Protein AF-A0A7S0BI08-F1 (afdb_monomer)

Radius of gyration: 16.51 Å; Cα contacts (8 Å, |Δi|>4): 238; chains: 1; bounding box: 35×30×55 Å

Secondary structure (DSSP, 8-state):
----------S---GGGSEE---TTBSSEEEESSTT--EEEEEEEETTEEEEEE-BTT-SSS-EEEEEE-SSSEEEEEEEETTTTEEEEEEEEEEETTEEEEEEEEEESSS----EEEEEE-

Structure (mmCIF, N/CA/C/O backbone):
data_AF-A0A7S0BI08-F1
#
_entry.id   AF-A0A7S0BI08-F1
#
loop_
_atom_site.group_PDB
_atom_site.id
_atom_site.type_symbol
_atom_site.label_atom_id
_atom_site.label_alt_id
_atom_site.label_comp_id
_atom_site.label_asym_id
_atom_site.label_entity_id
_atom_site.label_seq_id
_atom_site.pdbx_PDB_ins_code
_atom_site.Cartn_x
_atom_site.Cartn_y
_atom_site.Cartn_z
_atom_site.occupancy
_atom_site.B_iso_or_equiv
_atom_site.auth_seq_id
_atom_site.auth_comp_id
_atom_site.auth_asym_id
_atom_site.auth_atom_id
_atom_site.pdbx_PDB_model_num
ATOM 1 N N . LEU A 1 1 ? -15.518 20.068 -30.866 1.00 32.41 1 LEU A N 1
ATOM 2 C CA . LEU A 1 1 ? -14.455 19.204 -31.421 1.00 32.41 1 LEU A CA 1
ATOM 3 C C . LEU A 1 1 ? -13.519 18.859 -30.263 1.00 32.41 1 LEU A C 1
ATOM 5 O O . LEU A 1 1 ? -12.751 19.718 -29.859 1.00 32.41 1 LEU A O 1
ATOM 9 N N . ALA A 1 2 ? -13.682 17.699 -29.624 1.00 25.69 2 ALA A N 1
ATOM 10 C CA . ALA A 1 2 ? -12.842 17.286 -28.497 1.00 25.69 2 ALA A CA 1
ATOM 11 C C . ALA A 1 2 ? -11.801 16.289 -29.017 1.00 25.69 2 ALA A C 1
ATOM 13 O O . ALA A 1 2 ? -12.171 15.235 -29.530 1.00 25.69 2 ALA A O 1
ATOM 14 N N . LEU A 1 3 ? -10.517 16.649 -28.945 1.00 26.83 3 LEU A N 1
ATOM 15 C CA . LEU A 1 3 ? -9.428 15.718 -29.230 1.00 26.83 3 LEU A CA 1
ATOM 16 C C . LEU A 1 3 ? -9.298 14.745 -28.052 1.00 26.83 3 LEU A C 1
ATOM 18 O O . LEU A 1 3 ? -8.853 15.131 -26.974 1.00 26.83 3 LEU A O 1
ATOM 22 N N . LEU A 1 4 ? -9.673 13.484 -28.271 1.00 26.56 4 LEU A N 1
ATOM 23 C CA . LEU A 1 4 ? -9.199 12.371 -27.454 1.00 26.56 4 LEU A CA 1
ATOM 24 C C . LEU A 1 4 ? -7.770 12.040 -27.897 1.00 26.56 4 LEU A C 1
ATOM 26 O O . LEU A 1 4 ? -7.557 11.576 -29.017 1.00 26.56 4 LEU A O 1
ATOM 30 N N . PHE A 1 5 ? -6.796 12.249 -27.016 1.00 31.52 5 PHE A N 1
ATOM 31 C CA . PHE A 1 5 ? -5.469 11.667 -27.181 1.00 31.52 5 PHE A CA 1
ATOM 32 C C . PHE A 1 5 ? -5.499 10.234 -26.646 1.00 31.52 5 PHE A C 1
ATOM 34 O O . PHE A 1 5 ? -5.419 10.011 -25.441 1.00 31.52 5 PHE A O 1
ATOM 41 N N . PHE A 1 6 ? -5.603 9.252 -27.541 1.00 32.25 6 PHE A N 1
ATOM 42 C CA . PHE A 1 6 ? -5.176 7.893 -27.227 1.00 32.25 6 PHE A CA 1
ATOM 43 C C . PHE A 1 6 ? -3.653 7.848 -27.349 1.00 32.25 6 PHE A C 1
ATOM 45 O O . PHE A 1 6 ? -3.113 7.748 -28.449 1.00 32.25 6 PHE A O 1
ATOM 52 N N . VAL A 1 7 ? -2.948 7.940 -26.222 1.00 36.12 7 VAL A N 1
ATOM 53 C CA . VAL A 1 7 ? -1.538 7.547 -26.179 1.00 36.12 7 VAL A CA 1
ATOM 54 C C . VAL A 1 7 ? -1.515 6.023 -26.116 1.00 36.12 7 VAL A C 1
ATOM 56 O O . VAL A 1 7 ? -1.646 5.426 -25.051 1.00 36.12 7 VAL A O 1
ATOM 59 N N . LEU A 1 8 ? -1.378 5.386 -27.278 1.00 41.31 8 LEU A N 1
ATOM 60 C CA . LEU A 1 8 ? -0.890 4.014 -27.358 1.00 41.31 8 LEU A CA 1
ATOM 61 C C . LEU A 1 8 ? 0.594 4.061 -26.979 1.00 41.31 8 LEU A C 1
ATOM 63 O O . LEU A 1 8 ? 1.445 4.251 -27.844 1.00 41.31 8 LEU A O 1
ATOM 67 N N . SER A 1 9 ? 0.917 3.960 -25.687 1.00 47.91 9 SER A N 1
ATOM 68 C CA . SER A 1 9 ? 2.312 3.854 -25.256 1.00 47.91 9 SER A CA 1
ATOM 69 C C . SER A 1 9 ? 2.826 2.454 -25.597 1.00 47.91 9 SER A C 1
ATOM 71 O O . SER A 1 9 ? 2.864 1.562 -24.753 1.00 47.91 9 SER A O 1
ATOM 73 N N . GLY A 1 10 ? 3.218 2.263 -26.855 1.00 48.00 10 GLY A N 1
ATOM 74 C CA . GLY A 1 10 ? 4.107 1.187 -27.293 1.00 48.00 10 GLY A CA 1
ATOM 75 C C . GLY A 1 10 ? 5.568 1.472 -26.933 1.00 48.00 10 GLY A C 1
ATOM 76 O O . GLY A 1 10 ? 6.469 1.042 -27.648 1.00 48.00 10 GLY A O 1
ATOM 77 N N . ASP A 1 11 ? 5.808 2.229 -25.864 1.00 50.09 11 ASP A N 1
ATOM 78 C CA . ASP A 1 11 ? 7.146 2.502 -25.371 1.00 50.09 11 ASP A CA 1
ATOM 79 C C . ASP A 1 11 ? 7.614 1.308 -24.550 1.00 50.09 11 ASP A C 1
ATOM 81 O O . ASP A 1 11 ? 6.883 0.785 -23.706 1.00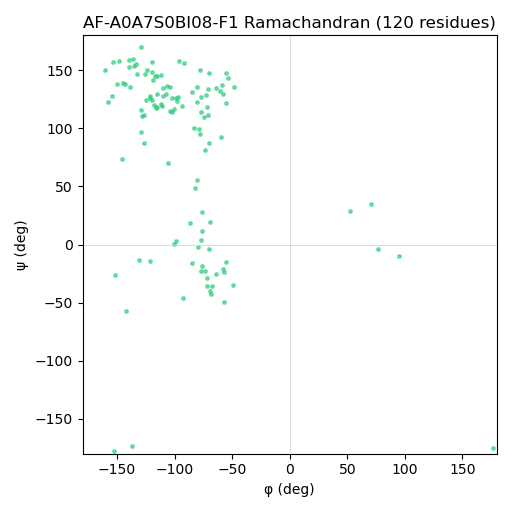 50.09 11 ASP A O 1
ATOM 85 N N . VAL A 1 12 ? 8.859 0.890 -24.775 1.00 53.75 12 VAL A N 1
ATOM 86 C CA . VAL A 1 12 ? 9.579 0.025 -23.842 1.00 53.75 12 VAL A CA 1
ATOM 87 C C . VAL A 1 12 ? 9.646 0.783 -22.522 1.00 53.75 12 VAL A C 1
ATOM 89 O O . VAL A 1 12 ? 10.522 1.621 -22.305 1.00 53.75 12 VAL A O 1
ATOM 92 N N . VAL A 1 13 ? 8.669 0.533 -21.653 1.00 59.94 13 VAL A N 1
ATOM 93 C CA . VAL A 1 13 ? 8.654 1.058 -20.297 1.00 59.94 13 VAL A CA 1
ATOM 94 C C . VAL A 1 13 ? 9.974 0.618 -19.672 1.00 59.94 13 VAL A C 1
ATOM 96 O O . VAL A 1 13 ? 10.297 -0.574 -19.675 1.00 59.94 13 VAL A O 1
ATOM 99 N N . LYS A 1 14 ? 10.786 1.578 -19.202 1.00 67.94 14 LYS A N 1
ATOM 100 C CA . LYS A 1 14 ? 11.998 1.251 -18.435 1.00 67.94 14 LYS A CA 1
ATOM 101 C C . LYS A 1 14 ? 11.586 0.247 -17.363 1.00 67.94 14 LYS A C 1
ATOM 103 O O . LYS A 1 14 ? 10.556 0.467 -16.743 1.00 67.94 14 LYS A O 1
ATOM 108 N N . GLY A 1 15 ? 12.353 -0.826 -17.152 1.00 72.19 15 GLY A N 1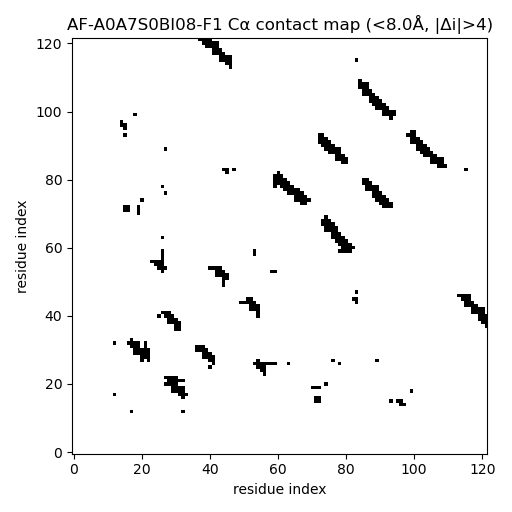
ATOM 109 C CA . GLY A 1 15 ? 11.933 -1.917 -16.256 1.00 72.19 15 GLY A CA 1
ATOM 110 C C . GLY A 1 15 ? 11.441 -1.432 -14.884 1.00 72.19 15 GLY A C 1
ATOM 111 O O . GLY A 1 15 ? 10.455 -1.944 -14.379 1.00 72.19 15 GLY A O 1
ATOM 112 N N . GLU A 1 16 ? 12.050 -0.365 -14.364 1.00 76.25 16 GLU A N 1
ATOM 113 C CA . GLU A 1 16 ? 11.682 0.313 -13.109 1.00 76.25 16 GLU A CA 1
ATOM 114 C C . GLU A 1 16 ? 10.283 0.960 -13.110 1.00 76.25 16 GLU A C 1
ATOM 116 O O . GLU A 1 16 ? 9.684 1.123 -12.062 1.00 76.25 16 GLU A O 1
ATOM 121 N N . LEU A 1 17 ? 9.737 1.329 -14.269 1.00 86.00 17 LEU A N 1
ATOM 122 C CA . LEU A 1 17 ? 8.398 1.917 -14.423 1.00 86.00 17 LEU A CA 1
ATOM 123 C C . LEU A 1 17 ? 7.349 0.883 -14.853 1.00 86.00 17 LEU A C 1
ATOM 125 O O . LEU A 1 17 ? 6.203 1.236 -15.148 1.00 86.00 17 LEU A O 1
ATOM 129 N N . GLN A 1 18 ? 7.742 -0.389 -14.978 1.00 89.31 18 GLN A N 1
ATOM 130 C CA . GLN A 1 18 ? 6.826 -1.436 -15.410 1.00 89.31 18 GLN A CA 1
ATOM 131 C C . GLN A 1 18 ? 5.776 -1.709 -14.338 1.00 89.31 18 GLN A C 1
ATOM 133 O O . GLN A 1 18 ? 4.615 -1.897 -14.687 1.00 89.31 18 GLN A O 1
ATOM 138 N N . TRP A 1 19 ? 6.163 -1.704 -13.065 1.00 91.38 19 TRP A N 1
ATOM 139 C CA . TRP A 1 19 ? 5.280 -1.909 -11.921 1.00 91.38 19 TRP A CA 1
ATOM 140 C C . TRP A 1 19 ? 5.222 -0.654 -11.063 1.00 91.38 19 TRP A C 1
ATOM 142 O O . TRP A 1 19 ? 6.217 0.044 -10.908 1.00 91.38 19 TRP A O 1
ATOM 152 N N . GLY A 1 20 ? 4.058 -0.378 -10.486 1.00 92.62 20 GLY A N 1
ATOM 153 C CA . GLY A 1 20 ? 3.902 0.728 -9.553 1.00 92.62 20 GLY A CA 1
ATOM 154 C C . GLY A 1 20 ? 2.463 0.902 -9.095 1.00 92.62 20 GLY A C 1
ATOM 155 O O . GLY A 1 20 ? 1.574 0.121 -9.450 1.00 92.62 20 GLY A O 1
ATOM 156 N N . THR A 1 21 ? 2.224 1.956 -8.320 1.00 93.56 21 THR A N 1
ATOM 157 C CA . THR A 1 21 ? 0.912 2.283 -7.741 1.00 93.56 21 THR A CA 1
ATOM 158 C C . THR A 1 21 ? 0.001 2.992 -8.753 1.00 93.56 21 THR A C 1
ATOM 160 O O . THR A 1 21 ? -0.448 4.117 -8.542 1.00 93.56 21 THR A O 1
ATOM 163 N N . TYR A 1 22 ? -0.231 2.369 -9.913 1.00 92.62 22 TYR A N 1
ATOM 164 C CA . TYR A 1 22 ? -0.918 2.984 -11.063 1.00 92.62 22 TYR A CA 1
ATOM 165 C C . TYR A 1 22 ? -2.448 2.876 -11.028 1.00 92.62 22 TYR A C 1
ATOM 167 O O . TYR A 1 22 ? -3.100 3.011 -12.062 1.00 92.62 22 TYR A O 1
ATOM 175 N N . ASN A 1 23 ? -3.032 2.617 -9.861 1.00 89.81 23 ASN A N 1
ATOM 176 C CA . ASN A 1 23 ? -4.476 2.579 -9.676 1.00 89.81 23 ASN A CA 1
ATOM 177 C C . ASN A 1 23 ? -4.880 3.514 -8.524 1.00 89.81 23 ASN A C 1
ATOM 179 O O . ASN A 1 23 ? -4.997 3.078 -7.380 1.00 89.81 23 ASN A O 1
ATOM 183 N N . PRO A 1 24 ? -5.110 4.804 -8.817 1.00 85.81 24 PRO A N 1
ATOM 184 C CA . PRO A 1 24 ? -5.478 5.787 -7.802 1.00 85.81 24 PRO A CA 1
ATOM 185 C C . PRO A 1 24 ? -6.898 5.594 -7.245 1.00 85.81 24 PRO A C 1
ATOM 187 O O . PRO A 1 24 ? -7.293 6.354 -6.374 1.00 85.81 24 PRO A O 1
ATOM 190 N N . GLY A 1 25 ? -7.690 4.640 -7.756 1.00 86.00 25 GLY A N 1
ATOM 191 C CA . GLY A 1 25 ? -9.034 4.344 -7.242 1.00 86.00 25 GLY A CA 1
ATOM 192 C C . GLY A 1 25 ? -9.056 3.373 -6.056 1.00 86.00 25 GLY A C 1
ATOM 193 O O . GLY A 1 25 ? -10.063 3.289 -5.358 1.00 86.00 25 GLY A O 1
ATOM 194 N N . SER A 1 26 ? -7.960 2.650 -5.811 1.00 87.00 26 SER A N 1
ATOM 195 C CA . SER A 1 26 ? -7.805 1.778 -4.638 1.00 87.00 26 SER A CA 1
ATOM 196 C C . SER A 1 26 ? -7.155 2.515 -3.477 1.00 87.00 26 SER A C 1
ATOM 198 O O . SER A 1 26 ? -6.353 3.411 -3.723 1.00 87.00 26 SER A O 1
ATOM 200 N N . VAL A 1 27 ? -7.376 2.047 -2.246 1.00 87.44 27 VAL A N 1
ATOM 201 C CA . VAL A 1 27 ? -6.595 2.511 -1.085 1.00 87.44 27 VAL A CA 1
ATOM 202 C C . VAL A 1 27 ? -5.101 2.284 -1.310 1.00 87.44 27 VAL A C 1
ATOM 204 O O . VAL A 1 27 ? -4.313 3.191 -1.116 1.00 87.44 27 VAL A O 1
ATOM 207 N N . PHE A 1 28 ? -4.715 1.074 -1.715 1.00 91.75 28 PHE A N 1
ATOM 208 C CA . PHE A 1 28 ? -3.353 0.758 -2.126 1.00 91.75 28 PHE A CA 1
ATOM 209 C C . PHE A 1 28 ? -3.397 -0.424 -3.084 1.00 91.75 28 PHE A C 1
ATOM 211 O O . PHE A 1 28 ? -3.958 -1.479 -2.768 1.00 91.75 28 PHE A O 1
ATOM 218 N N . SER A 1 29 ? -2.777 -0.277 -4.248 1.00 93.25 29 SER A N 1
ATOM 219 C CA . SER A 1 29 ? -2.549 -1.402 -5.145 1.00 93.25 29 SER A CA 1
ATOM 220 C C . SER A 1 29 ? -1.335 -1.177 -6.030 1.00 93.25 29 SER A C 1
ATOM 222 O O . SER A 1 29 ? -0.899 -0.050 -6.264 1.00 93.25 29 SER A O 1
ATOM 224 N N . VAL A 1 30 ? -0.786 -2.283 -6.515 1.00 93.25 30 VAL A N 1
ATOM 225 C CA . VAL A 1 30 ? 0.361 -2.359 -7.409 1.00 93.25 30 VAL A CA 1
ATOM 226 C C . VAL A 1 30 ? -0.094 -3.082 -8.667 1.00 93.25 30 VAL A C 1
ATOM 228 O O . VAL A 1 30 ? -0.648 -4.178 -8.604 1.00 93.25 30 VAL A O 1
ATOM 231 N N . ARG A 1 31 ? 0.148 -2.481 -9.830 1.00 92.88 31 ARG A N 1
ATOM 232 C CA . AR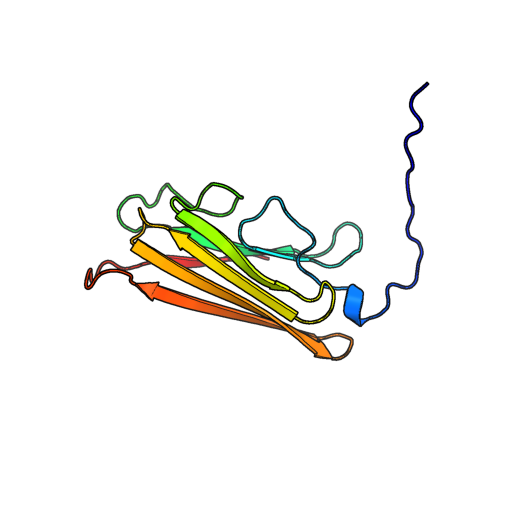G A 1 31 ? -0.168 -3.095 -11.125 1.00 92.88 31 ARG A CA 1
ATOM 233 C C . ARG A 1 31 ? 0.930 -2.838 -12.137 1.00 92.88 31 ARG A C 1
ATOM 235 O O . ARG A 1 31 ? 1.683 -1.868 -12.013 1.00 92.88 31 ARG A O 1
ATOM 242 N N . ALA A 1 32 ? 0.984 -3.676 -13.167 1.00 90.06 32 ALA A N 1
ATOM 243 C CA . ALA A 1 32 ? 1.868 -3.413 -14.288 1.00 90.06 32 ALA A CA 1
ATOM 244 C C . ALA A 1 32 ? 1.270 -2.350 -15.226 1.00 90.06 32 ALA A C 1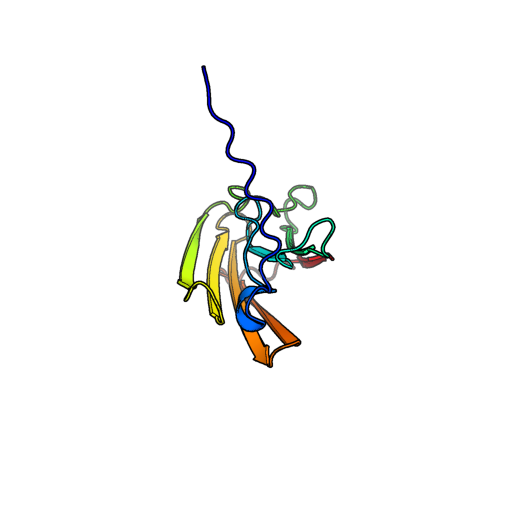
ATOM 246 O O . ALA A 1 32 ? 0.051 -2.224 -15.379 1.00 90.06 32 ALA A O 1
ATOM 247 N N . ARG A 1 33 ? 2.139 -1.586 -15.891 1.00 88.06 33 ARG A N 1
ATOM 248 C CA . ARG A 1 33 ? 1.788 -0.590 -16.911 1.00 88.06 33 ARG A CA 1
ATOM 249 C C . ARG A 1 33 ? 1.584 -1.246 -18.282 1.00 88.06 33 ARG A C 1
ATOM 251 O O . ARG A 1 33 ? 2.151 -0.817 -19.282 1.00 88.06 33 ARG A O 1
ATOM 258 N N . VAL A 1 34 ? 0.795 -2.315 -18.315 1.00 87.06 34 VAL A N 1
ATOM 259 C CA . VAL A 1 34 ? 0.350 -2.988 -19.542 1.00 87.06 34 VAL A CA 1
ATOM 260 C C . VAL A 1 34 ? -1.151 -3.291 -19.442 1.00 87.06 34 VAL A C 1
ATOM 262 O O . VAL A 1 34 ? -1.672 -3.396 -18.324 1.00 87.06 34 VAL A O 1
ATOM 265 N N . PRO A 1 35 ? -1.871 -3.392 -20.573 1.00 87.75 35 PRO A N 1
ATOM 266 C CA . PRO A 1 35 ? -3.259 -3.850 -20.579 1.00 87.75 35 PRO A CA 1
ATOM 267 C C . PRO A 1 35 ? -3.402 -5.224 -19.916 1.00 87.75 35 PRO A C 1
ATOM 269 O O . PRO A 1 35 ? -2.472 -6.028 -19.971 1.00 87.75 35 PRO A O 1
ATOM 272 N N . ASP A 1 36 ? -4.549 -5.463 -19.275 1.00 86.62 36 ASP A N 1
ATOM 273 C CA . ASP A 1 36 ? -4.918 -6.749 -18.657 1.00 86.62 36 ASP A CA 1
ATOM 274 C C . ASP A 1 36 ? -3.862 -7.322 -17.688 1.00 86.62 36 ASP A C 1
ATOM 276 O O . ASP A 1 36 ? -3.730 -8.530 -17.498 1.00 86.62 36 ASP A O 1
ATOM 280 N N . SER A 1 37 ? -3.087 -6.432 -17.061 1.00 87.56 37 SER A N 1
ATOM 281 C CA . SER A 1 37 ? -2.075 -6.783 -16.070 1.00 87.56 37 SER A CA 1
ATOM 282 C C . SER A 1 37 ? -2.695 -7.2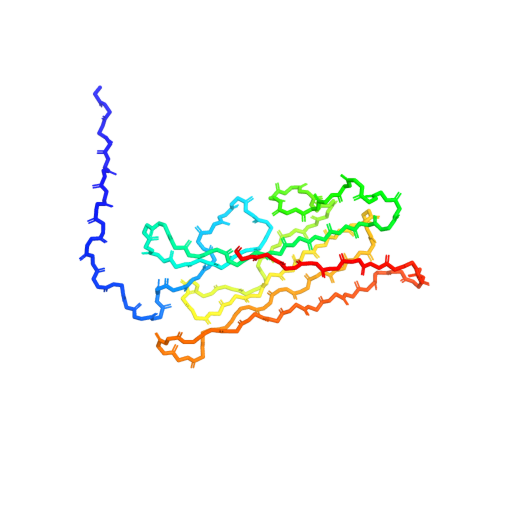83 -14.763 1.00 87.56 37 SER A C 1
ATOM 284 O O . SER A 1 37 ? -3.685 -6.688 -14.324 1.00 87.56 37 SER A O 1
ATOM 286 N N . PRO A 1 38 ? -2.039 -8.218 -14.051 1.00 87.31 38 PRO A N 1
ATOM 287 C CA . PRO A 1 38 ? -2.36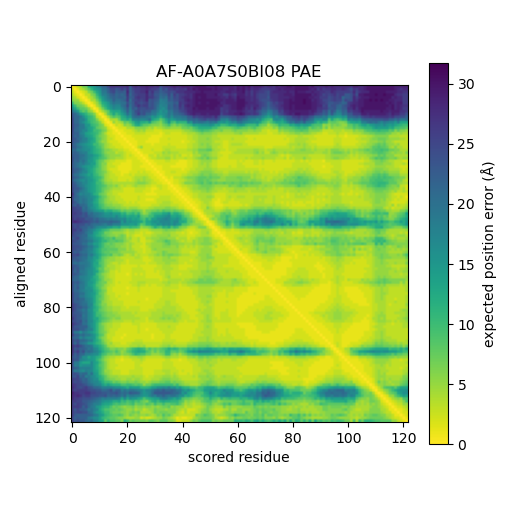9 -8.511 -12.659 1.00 87.31 38 PRO A CA 1
ATOM 288 C C . PRO A 1 38 ? -2.356 -7.243 -11.800 1.00 87.31 38 PRO A C 1
ATOM 290 O O . PRO A 1 38 ? -1.510 -6.358 -11.996 1.00 87.31 38 PRO A O 1
ATOM 293 N N . MET A 1 39 ? -3.280 -7.169 -10.844 1.00 90.31 39 MET A N 1
ATOM 294 C CA . MET A 1 39 ? -3.389 -6.064 -9.901 1.00 90.31 39 MET A CA 1
ATOM 295 C C . MET A 1 39 ? -3.386 -6.625 -8.489 1.00 90.31 39 MET A C 1
ATOM 297 O O . MET A 1 39 ? -4.351 -7.238 -8.056 1.00 90.31 39 MET A O 1
ATOM 301 N N . VAL A 1 40 ? -2.312 -6.360 -7.756 1.00 91.38 40 VAL A N 1
ATOM 302 C CA . VAL A 1 40 ? -2.214 -6.763 -6.357 1.00 91.38 40 VAL A CA 1
ATOM 303 C C . VAL A 1 40 ? -2.685 -5.610 -5.496 1.00 91.38 40 VAL A C 1
ATOM 305 O O . VAL A 1 40 ? -2.101 -4.528 -5.541 1.00 91.38 40 VAL A O 1
ATOM 308 N N . GLY A 1 41 ? -3.740 -5.824 -4.724 1.00 91.00 41 GLY A N 1
ATOM 309 C CA . GLY A 1 41 ? -4.316 -4.807 -3.856 1.00 91.00 41 GLY A CA 1
ATOM 310 C C . GLY A 1 41 ? -4.515 -5.301 -2.435 1.00 91.00 41 GLY A C 1
ATOM 311 O O . GLY A 1 41 ? -4.360 -6.487 -2.126 1.00 91.00 41 GLY A O 1
ATOM 312 N N . ILE A 1 42 ? -4.846 -4.353 -1.567 1.00 91.31 42 ILE A N 1
ATOM 313 C CA . ILE A 1 42 ? -5.136 -4.626 -0.162 1.00 91.31 42 ILE A CA 1
ATOM 314 C C . ILE A 1 42 ? -6.612 -4.384 0.113 1.00 91.31 42 ILE A C 1
ATOM 316 O O . ILE A 1 42 ? -7.221 -3.470 -0.449 1.00 91.31 42 ILE A O 1
ATOM 320 N N . ALA A 1 43 ? -7.165 -5.191 1.005 1.00 89.38 43 ALA A N 1
ATOM 321 C CA . ALA A 1 43 ? -8.462 -4.948 1.600 1.00 89.38 43 ALA A CA 1
ATOM 322 C C . ALA A 1 43 ? -8.414 -5.292 3.087 1.00 89.38 43 ALA A C 1
ATOM 324 O O . ALA A 1 43 ? -7.617 -6.124 3.515 1.00 89.38 43 ALA A O 1
ATOM 325 N N . TRP A 1 44 ? -9.251 -4.656 3.893 1.00 87.50 44 TRP A N 1
ATOM 326 C CA . TRP A 1 44 ? -9.366 -5.024 5.302 1.00 87.50 44 TRP A CA 1
ATOM 327 C C . TRP A 1 44 ? -10.776 -4.798 5.818 1.00 87.50 44 TRP A C 1
ATOM 329 O O . TRP A 1 44 ? -11.547 -4.012 5.263 1.00 87.50 44 TRP A O 1
ATOM 339 N N . ALA A 1 45 ? -11.110 -5.497 6.896 1.00 85.25 45 ALA A N 1
ATOM 340 C CA . ALA A 1 45 ? -12.412 -5.402 7.531 1.00 85.25 45 ALA A CA 1
ATOM 341 C C . ALA A 1 45 ? -12.268 -5.238 9.044 1.00 85.25 45 ALA A C 1
ATOM 343 O O . ALA A 1 45 ? -11.363 -5.774 9.690 1.00 85.25 45 ALA A O 1
ATOM 344 N N . SER A 1 46 ? -13.208 -4.497 9.625 1.00 77.81 46 SER A N 1
ATOM 345 C CA . SER A 1 46 ? -13.368 -4.440 11.073 1.00 77.81 46 SER A CA 1
ATOM 346 C C . SER A 1 46 ? -14.237 -5.607 11.529 1.00 77.81 46 SER A C 1
ATOM 348 O O . SER A 1 46 ? -15.343 -5.798 11.026 1.00 77.81 46 SER A O 1
ATOM 350 N N . SER A 1 47 ? -13.803 -6.337 12.557 1.00 70.44 47 SER A N 1
ATOM 351 C CA . SER A 1 47 ? -14.606 -7.394 13.192 1.00 70.44 47 SER A CA 1
ATOM 352 C C . SER A 1 47 ? -15.959 -6.898 13.720 1.00 70.44 47 SER A C 1
ATOM 354 O O . SER A 1 47 ? -16.907 -7.673 13.807 1.00 70.44 47 SER A O 1
ATOM 356 N N . LYS A 1 48 ? -16.092 -5.595 14.014 1.00 69.88 48 LYS A N 1
ATOM 357 C CA . LYS A 1 48 ? -17.355 -4.979 14.464 1.00 69.88 48 LYS A CA 1
ATOM 358 C C . LYS A 1 48 ? -18.389 -4.829 13.339 1.00 69.88 48 LYS A C 1
ATOM 360 O O . LYS A 1 48 ? -19.579 -4.735 13.624 1.00 69.88 48 LYS A O 1
ATOM 365 N N . LYS A 1 49 ? -17.946 -4.795 12.079 1.00 69.88 49 LYS A N 1
ATOM 366 C CA . LYS A 1 49 ? -18.782 -4.676 10.876 1.00 69.88 49 LYS A CA 1
ATOM 367 C C . LYS A 1 49 ? -18.136 -5.477 9.739 1.00 69.88 49 LYS A C 1
ATOM 369 O O . LYS A 1 49 ? -17.587 -4.901 8.811 1.00 69.88 49 LYS A O 1
ATOM 374 N N . GLN A 1 50 ? -18.200 -6.809 9.791 1.00 62.50 50 GLN A N 1
ATOM 375 C CA . GLN A 1 50 ? -17.575 -7.665 8.764 1.00 62.50 50 GLN A CA 1
ATOM 376 C C . GLN A 1 50 ? -18.080 -7.409 7.330 1.00 62.50 50 GLN A C 1
ATOM 378 O O . GLN A 1 50 ? -17.387 -7.741 6.378 1.00 62.50 50 GLN A O 1
ATOM 383 N N . GLN A 1 51 ? -19.261 -6.803 7.159 1.00 68.31 51 GLN A N 1
ATOM 384 C CA . GLN A 1 51 ? -19.776 -6.422 5.835 1.00 68.31 51 GLN A CA 1
ATOM 385 C C . GLN A 1 51 ? -19.165 -5.123 5.278 1.00 68.31 51 GLN A C 1
ATOM 387 O O . GLN A 1 51 ? -19.491 -4.726 4.165 1.00 68.31 51 GLN A O 1
ATOM 392 N N . ASP A 1 52 ? -18.291 -4.466 6.039 1.00 79.50 52 ASP A N 1
ATOM 393 C CA . ASP A 1 52 ? -17.664 -3.189 5.708 1.00 79.50 52 ASP A CA 1
ATOM 394 C C . ASP A 1 52 ? -16.199 -3.422 5.307 1.00 79.50 52 ASP A C 1
ATOM 396 O O . ASP A 1 52 ? -15.262 -3.152 6.068 1.00 79.50 52 ASP A O 1
ATOM 400 N N . ILE A 1 53 ? -16.018 -4.038 4.135 1.00 86.38 53 ILE A N 1
ATOM 401 C CA . ILE A 1 53 ? -14.703 -4.273 3.530 1.00 86.38 53 ILE A CA 1
ATOM 402 C C . ILE A 1 53 ? -14.214 -2.961 2.924 1.00 86.38 53 ILE A C 1
ATOM 404 O O . ILE A 1 53 ? -14.891 -2.368 2.089 1.00 86.38 53 ILE A O 1
ATOM 408 N N . ARG A 1 54 ? -13.005 -2.554 3.299 1.00 88.19 54 ARG A N 1
ATOM 409 C CA . ARG A 1 54 ? -12.342 -1.355 2.784 1.00 88.19 54 ARG A CA 1
ATOM 410 C C . ARG A 1 54 ? -11.370 -1.756 1.695 1.00 88.19 54 ARG A C 1
ATOM 412 O O . ARG A 1 54 ? -10.529 -2.621 1.925 1.00 88.19 54 ARG A O 1
ATOM 419 N N . SER A 1 55 ? -11.487 -1.156 0.517 1.00 87.38 55 SER A N 1
ATOM 420 C CA . SER A 1 55 ? -10.607 -1.442 -0.628 1.00 87.38 55 SER A CA 1
ATOM 421 C C . SER A 1 55 ? -10.449 -0.261 -1.591 1.00 87.38 55 SER A C 1
ATOM 423 O O . SER A 1 55 ? -9.413 -0.132 -2.253 1.00 87.38 55 SER A O 1
ATOM 425 N N . GLY A 1 56 ? -11.444 0.624 -1.648 1.00 86.50 56 GLY A N 1
ATOM 426 C CA . GLY A 1 56 ? -11.474 1.827 -2.465 1.00 86.50 56 GLY A CA 1
ATOM 427 C C . GLY A 1 56 ? -11.035 3.078 -1.712 1.00 86.50 56 GLY A C 1
ATOM 428 O O . GLY A 1 56 ? -11.077 3.162 -0.482 1.00 86.50 56 GLY A O 1
ATOM 429 N N . VAL A 1 57 ? -10.612 4.086 -2.471 1.00 82.75 57 VAL A N 1
ATOM 430 C CA . VAL A 1 57 ? -10.342 5.411 -1.905 1.00 82.75 57 VAL A CA 1
ATOM 431 C C . VAL A 1 57 ? -11.597 5.952 -1.221 1.00 82.75 57 VAL A C 1
ATOM 433 O O . VAL A 1 57 ? -12.666 6.010 -1.822 1.00 82.75 57 VAL A O 1
ATOM 436 N N . GLY A 1 58 ? -11.435 6.394 0.026 1.00 83.38 58 GLY A N 1
ATOM 437 C CA . GLY A 1 58 ? -12.521 6.926 0.850 1.00 83.38 58 GLY A CA 1
ATOM 438 C C . GLY A 1 58 ? -13.176 5.904 1.780 1.00 83.38 58 GLY A C 1
ATOM 439 O O . GLY A 1 58 ? -13.910 6.319 2.671 1.00 83.38 58 GLY A O 1
ATOM 440 N N . ASP A 1 59 ? -12.872 4.609 1.641 1.00 88.12 59 ASP A N 1
ATOM 441 C CA . ASP A 1 59 ? -13.398 3.579 2.548 1.00 88.12 59 ASP A CA 1
ATOM 442 C C . ASP A 1 59 ? -12.748 3.653 3.945 1.00 88.12 59 ASP A C 1
ATOM 444 O O . ASP A 1 59 ? -13.350 3.295 4.957 1.00 88.12 59 ASP A O 1
ATOM 448 N N . ALA A 1 60 ? -11.499 4.123 4.023 1.00 87.88 60 ALA A N 1
ATOM 449 C CA . ALA A 1 60 ? -10.838 4.394 5.295 1.00 87.88 60 ALA A CA 1
ATOM 450 C C . ALA A 1 60 ? -11.436 5.653 5.938 1.00 87.88 60 ALA A C 1
ATOM 452 O O . ALA A 1 60 ? -11.476 6.716 5.319 1.00 87.88 60 ALA A O 1
ATOM 453 N N . SER A 1 61 ? -11.842 5.570 7.207 1.00 90.44 61 SER A N 1
ATOM 454 C CA . SER A 1 61 ? -12.510 6.686 7.891 1.00 90.44 61 SER A CA 1
ATOM 455 C C . SER A 1 61 ? -11.561 7.814 8.340 1.00 90.44 61 SER A C 1
ATOM 457 O O . SER A 1 61 ? -11.980 8.728 9.051 1.00 90.44 61 SER A O 1
ATOM 459 N N . GLY A 1 62 ? -10.271 7.727 8.014 1.00 90.38 62 GLY A N 1
ATOM 460 C CA . GLY A 1 62 ? -9.226 8.653 8.440 1.00 90.38 62 GLY A CA 1
ATOM 461 C C . GLY A 1 62 ? -8.264 9.024 7.306 1.00 90.38 62 GLY A C 1
ATOM 462 O O . GLY A 1 62 ? -8.488 8.685 6.142 1.00 90.38 62 GLY A O 1
ATOM 463 N N . PRO A 1 63 ? -7.187 9.769 7.617 1.00 91.25 63 PRO A N 1
ATOM 464 C CA . PRO A 1 63 ? -6.255 10.244 6.603 1.00 91.25 63 PRO A CA 1
ATOM 465 C C . PRO A 1 63 ? -5.531 9.088 5.906 1.00 91.25 63 PRO A C 1
ATOM 467 O O . PRO A 1 63 ? -4.997 8.187 6.554 1.00 91.25 63 PRO A O 1
ATOM 470 N N . THR A 1 64 ? -5.464 9.181 4.579 1.00 91.81 64 THR A N 1
ATOM 471 C CA . THR A 1 64 ? -4.679 8.301 3.708 1.00 91.81 64 THR A CA 1
ATOM 472 C C . THR A 1 64 ? -3.749 9.161 2.864 1.00 91.81 64 THR A C 1
ATOM 474 O O . THR A 1 64 ? -4.203 10.118 2.234 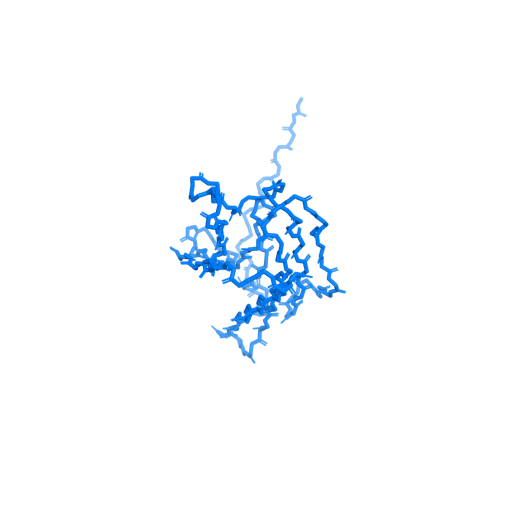1.00 91.81 64 THR A O 1
ATOM 477 N N . PHE A 1 65 ? -2.445 8.891 2.916 1.00 92.12 65 PHE A N 1
ATOM 478 C CA . PHE A 1 65 ? -1.448 9.678 2.192 1.00 92.12 65 PHE A CA 1
ATOM 479 C C . PHE A 1 65 ? -0.132 8.926 2.007 1.00 92.12 65 PHE A C 1
ATOM 481 O O . PHE A 1 65 ? 0.310 8.166 2.873 1.00 92.12 65 PHE A O 1
ATOM 488 N N . PHE A 1 66 ? 0.569 9.233 0.917 1.00 94.75 66 PHE A N 1
ATOM 489 C CA . PHE A 1 66 ? 1.962 8.836 0.765 1.00 94.75 66 PHE A CA 1
ATOM 490 C C . PHE A 1 66 ? 2.852 9.661 1.690 1.00 94.75 66 PHE A C 1
ATOM 492 O O . PHE A 1 66 ? 2.955 10.880 1.556 1.00 94.75 66 PHE A O 1
ATOM 499 N N . ARG A 1 67 ? 3.537 8.987 2.616 1.00 96.38 67 ARG A N 1
ATOM 500 C CA . ARG A 1 67 ? 4.636 9.588 3.380 1.00 96.38 67 ARG A CA 1
ATOM 501 C C . ARG A 1 67 ? 5.864 9.777 2.490 1.00 96.38 67 ARG A C 1
ATOM 503 O O . ARG A 1 67 ? 6.567 10.772 2.628 1.00 96.38 67 ARG A O 1
ATOM 510 N N . TYR A 1 68 ? 6.091 8.835 1.575 1.00 96.81 68 TYR A N 1
ATOM 511 C CA . TYR A 1 68 ? 7.137 8.884 0.557 1.00 96.81 68 TYR A CA 1
ATOM 512 C C . TYR A 1 68 ? 6.632 8.232 -0.730 1.00 96.81 68 TYR A C 1
ATOM 514 O O . TYR A 1 68 ? 5.989 7.185 -0.675 1.00 96.81 68 TYR A O 1
ATOM 522 N N . HIS A 1 69 ? 6.938 8.824 -1.882 1.00 95.69 69 HIS A N 1
ATOM 523 C CA . HIS A 1 69 ? 6.662 8.246 -3.199 1.00 95.69 69 HIS A CA 1
ATOM 524 C C . HIS A 1 69 ? 7.598 8.882 -4.227 1.00 95.69 69 HIS A C 1
ATOM 526 O O . HIS A 1 69 ? 7.632 10.107 -4.335 1.00 95.69 69 HIS A O 1
ATOM 532 N N . ASP A 1 70 ? 8.386 8.080 -4.940 1.00 94.00 70 ASP A N 1
ATOM 533 C CA . ASP A 1 70 ? 9.355 8.573 -5.934 1.00 94.00 70 ASP A CA 1
ATOM 534 C C . ASP A 1 70 ? 8.862 8.449 -7.390 1.00 94.00 70 ASP A C 1
ATOM 536 O O . ASP A 1 70 ? 9.574 8.799 -8.331 1.00 94.00 70 ASP A O 1
ATOM 540 N N . GLY A 1 71 ? 7.645 7.939 -7.589 1.00 90.81 71 GLY A N 1
ATOM 541 C CA . GLY A 1 71 ? 7.046 7.701 -8.900 1.00 90.81 71 GLY A CA 1
ATOM 542 C C . GLY A 1 71 ? 7.573 6.469 -9.641 1.00 90.81 71 GLY A C 1
ATOM 543 O O . GLY A 1 71 ? 7.058 6.174 -10.724 1.00 90.81 71 GLY A O 1
ATOM 544 N N . ALA A 1 72 ? 8.570 5.763 -9.101 1.00 89.94 72 ALA A N 1
ATOM 545 C CA . ALA A 1 72 ? 9.336 4.773 -9.848 1.00 89.94 72 ALA A CA 1
ATOM 546 C C . ALA A 1 72 ? 9.720 3.528 -9.045 1.00 89.94 72 ALA A C 1
ATOM 548 O O . ALA A 1 72 ? 9.386 2.433 -9.467 1.00 89.94 72 ALA A O 1
ATOM 549 N N . THR A 1 73 ? 10.428 3.654 -7.924 1.00 92.31 73 THR A N 1
ATOM 550 C CA . THR A 1 73 ? 11.058 2.509 -7.249 1.00 92.31 73 THR A CA 1
ATOM 551 C C . THR A 1 73 ? 10.613 2.299 -5.810 1.00 92.31 73 THR A C 1
ATOM 553 O O . THR A 1 73 ? 10.845 1.223 -5.254 1.00 92.31 73 THR A O 1
ATOM 556 N N . PHE A 1 74 ? 9.956 3.283 -5.201 1.00 95.00 74 PHE A N 1
ATOM 557 C CA . PHE A 1 74 ? 9.569 3.221 -3.801 1.00 95.00 74 PHE A CA 1
ATOM 558 C C . PHE A 1 74 ? 8.296 4.015 -3.506 1.00 95.00 74 PHE A C 1
ATOM 560 O O . PHE A 1 74 ? 8.130 5.160 -3.930 1.00 95.00 74 PHE A O 1
ATOM 567 N N . ALA A 1 75 ? 7.427 3.424 -2.689 1.00 96.00 75 ALA A N 1
ATOM 568 C CA . ALA A 1 75 ? 6.272 4.099 -2.119 1.00 96.00 75 ALA A CA 1
ATOM 569 C C . ALA A 1 75 ? 6.016 3.619 -0.687 1.00 96.00 75 ALA A C 1
ATOM 571 O O . ALA A 1 75 ? 6.067 2.426 -0.401 1.00 96.00 75 ALA A O 1
ATOM 572 N N . ASN A 1 76 ? 5.697 4.549 0.207 1.00 96.88 76 ASN A N 1
ATOM 573 C CA . ASN A 1 76 ? 5.206 4.275 1.550 1.00 96.88 76 ASN A CA 1
ATOM 574 C C . ASN A 1 76 ? 3.917 5.066 1.768 1.00 96.88 76 ASN A C 1
ATOM 576 O O . ASN A 1 76 ? 3.944 6.296 1.855 1.00 96.88 76 ASN A O 1
ATOM 580 N N . GLU A 1 77 ? 2.803 4.349 1.845 1.00 95.25 77 GLU A N 1
ATOM 581 C CA . GLU A 1 77 ? 1.484 4.901 2.120 1.00 95.25 77 GLU A CA 1
ATOM 582 C C . GLU A 1 77 ? 1.077 4.616 3.560 1.00 95.25 77 GLU A C 1
ATOM 584 O O . GLU A 1 77 ? 1.264 3.512 4.079 1.00 95.25 77 GLU A O 1
ATOM 589 N N . VAL A 1 78 ? 0.532 5.639 4.209 1.00 95.62 78 VAL A N 1
ATOM 590 C CA . VAL A 1 78 ? -0.015 5.561 5.558 1.00 95.62 78 VAL A CA 1
ATOM 591 C C . VAL A 1 78 ? -1.519 5.709 5.443 1.00 95.62 78 VAL A C 1
ATOM 593 O O . VAL A 1 78 ? -2.010 6.742 4.993 1.00 95.62 78 VAL A O 1
ATOM 596 N N . ILE A 1 79 ? -2.236 4.679 5.877 1.00 93.69 79 ILE A N 1
ATOM 597 C CA . ILE A 1 79 ? -3.692 4.600 5.842 1.00 93.69 79 ILE A CA 1
ATOM 598 C C . ILE A 1 79 ? -4.169 4.550 7.283 1.00 93.69 79 ILE A C 1
ATOM 600 O O . ILE A 1 79 ? -3.830 3.636 8.035 1.00 93.69 79 ILE A O 1
ATOM 604 N N . THR A 1 80 ? -4.940 5.548 7.684 1.00 93.25 80 THR A N 1
ATOM 605 C CA . THR A 1 80 ? -5.540 5.597 9.012 1.00 93.25 80 THR A CA 1
ATOM 606 C C . THR A 1 80 ? -7.024 5.330 8.898 1.00 93.25 80 THR A C 1
ATOM 608 O O . THR A 1 80 ? -7.725 5.991 8.139 1.00 93.25 80 THR A O 1
ATOM 611 N N . ASP A 1 81 ? -7.507 4.399 9.703 1.00 91.25 81 ASP A N 1
ATOM 612 C CA . ASP A 1 81 ? -8.913 4.044 9.768 1.00 91.25 81 ASP A CA 1
ATOM 613 C C . ASP A 1 81 ? -9.354 4.080 11.229 1.00 91.25 81 ASP A C 1
ATOM 615 O O . ASP A 1 81 ? -9.095 3.168 12.019 1.00 91.25 81 ASP A O 1
ATOM 619 N N . GLU A 1 82 ? -9.952 5.209 11.602 1.00 90.12 82 GLU A N 1
ATOM 620 C CA . GLU A 1 82 ? -10.363 5.499 12.975 1.00 90.12 82 GLU A CA 1
ATOM 621 C C . GLU A 1 82 ? -11.502 4.580 13.430 1.00 90.12 82 GLU A C 1
ATOM 623 O O . GLU A 1 82 ? -11.520 4.153 14.583 1.00 90.12 82 GLU A O 1
ATOM 628 N N . GLU A 1 83 ? -12.425 4.226 12.528 1.00 87.62 83 GLU A N 1
ATOM 629 C CA . GLU A 1 83 ? -13.548 3.337 12.833 1.00 87.62 83 GLU A CA 1
ATOM 630 C C . GLU A 1 83 ? -13.083 1.903 13.094 1.00 87.62 83 GLU A C 1
ATOM 632 O O . GLU A 1 83 ? -13.542 1.260 14.046 1.00 87.62 83 GLU A O 1
ATOM 637 N N . ALA A 1 84 ? -12.148 1.391 12.288 1.00 85.88 84 ALA A N 1
ATOM 638 C CA . ALA A 1 84 ? -11.536 0.095 12.572 1.00 85.88 84 ALA A CA 1
ATOM 639 C C . ALA A 1 84 ? -10.506 0.168 13.709 1.00 85.88 84 ALA A C 1
ATOM 641 O O . ALA A 1 84 ? -10.197 -0.866 14.310 1.00 85.88 84 ALA A O 1
ATOM 642 N N . GLY A 1 85 ? -10.005 1.361 14.037 1.00 88.62 85 GLY A N 1
ATOM 643 C CA . GLY A 1 85 ? -8.973 1.580 15.044 1.00 88.62 85 GLY A CA 1
ATOM 644 C C . GLY A 1 85 ? -7.599 1.077 14.601 1.00 88.62 85 GLY A C 1
ATOM 645 O O . GLY A 1 85 ? -6.848 0.574 15.437 1.00 88.62 85 GLY A O 1
ATOM 646 N N . VAL A 1 86 ? -7.276 1.176 13.307 1.00 88.50 86 VAL A N 1
ATOM 647 C CA . VAL A 1 86 ? -6.019 0.667 12.737 1.00 88.50 86 VAL A CA 1
ATOM 648 C C . VAL A 1 86 ? -5.248 1.759 12.000 1.00 88.50 86 VAL A C 1
ATOM 650 O O . VAL A 1 86 ? -5.823 2.685 11.427 1.00 88.50 86 VAL A O 1
ATOM 653 N N . VAL A 1 87 ? -3.925 1.630 11.993 1.00 92.31 87 VAL A N 1
ATOM 654 C CA . VAL A 1 87 ? -3.039 2.322 11.054 1.00 92.31 87 VAL A CA 1
ATOM 655 C C . VAL A 1 87 ? -2.330 1.263 10.231 1.00 92.31 87 VAL A C 1
ATOM 657 O O . VAL A 1 87 ? -1.617 0.431 10.791 1.00 92.31 87 VAL A O 1
ATOM 660 N N . VAL A 1 88 ? -2.510 1.302 8.916 1.00 92.06 88 VAL A N 1
ATOM 661 C CA . VAL A 1 88 ? -1.809 0.430 7.975 1.00 92.06 88 VAL A CA 1
ATOM 662 C C . VAL A 1 88 ? -0.687 1.227 7.323 1.00 92.06 88 VAL A C 1
ATOM 664 O O . VAL A 1 88 ? -0.911 2.299 6.765 1.00 92.06 88 VAL A O 1
ATOM 667 N N . ASN A 1 89 ? 0.533 0.703 7.396 1.00 94.94 89 ASN A N 1
ATOM 668 C CA . ASN A 1 89 ? 1.665 1.183 6.615 1.00 94.94 89 ASN A CA 1
ATOM 669 C C . ASN A 1 89 ? 1.877 0.206 5.461 1.00 94.94 89 ASN A C 1
ATOM 671 O O . ASN A 1 89 ? 2.234 -0.952 5.688 1.00 94.94 89 ASN A O 1
ATOM 675 N N . ALA A 1 90 ? 1.661 0.672 4.236 1.00 94.06 90 ALA A N 1
ATOM 676 C CA . ALA A 1 90 ? 1.893 -0.091 3.021 1.00 94.06 90 ALA A CA 1
ATOM 677 C C . ALA A 1 90 ? 3.178 0.403 2.355 1.00 94.06 90 ALA A C 1
ATOM 679 O O . ALA A 1 90 ? 3.271 1.554 1.933 1.00 94.06 90 ALA A O 1
ATOM 680 N N . THR A 1 91 ? 4.192 -0.456 2.288 1.00 96.12 91 THR A N 1
ATOM 681 C CA . THR A 1 91 ? 5.488 -0.129 1.687 1.00 96.12 91 THR A CA 1
ATOM 682 C C . THR A 1 91 ? 5.727 -0.995 0.468 1.00 96.12 91 THR A C 1
ATOM 684 O O . THR A 1 91 ? 5.846 -2.213 0.589 1.00 96.12 91 THR A O 1
ATOM 687 N N . TRP A 1 92 ? 5.840 -0.364 -0.692 1.00 95.75 92 TRP A N 1
ATOM 688 C CA . TRP A 1 92 ? 6.234 -1.003 -1.936 1.00 95.75 92 TRP A CA 1
ATOM 689 C C . TRP A 1 92 ? 7.654 -0.603 -2.313 1.00 95.75 92 TRP A C 1
ATOM 691 O O . TRP A 1 92 ? 8.035 0.565 -2.215 1.00 95.75 92 TRP A O 1
ATOM 701 N N . VAL A 1 93 ? 8.433 -1.588 -2.748 1.00 95.31 93 VAL A N 1
ATOM 702 C CA . VAL A 1 93 ? 9.804 -1.390 -3.206 1.00 95.31 93 VAL A CA 1
ATOM 703 C C . VAL A 1 93 ? 10.079 -2.233 -4.439 1.00 95.31 93 VAL A C 1
ATOM 705 O O . VAL A 1 93 ? 9.746 -3.418 -4.499 1.00 95.31 93 VAL A O 1
ATOM 708 N N . HIS A 1 94 ? 10.726 -1.618 -5.416 1.00 91.25 94 HIS A N 1
ATOM 709 C CA . HIS A 1 94 ? 11.298 -2.294 -6.564 1.00 91.25 94 HIS A CA 1
ATOM 710 C C . HIS A 1 94 ? 12.652 -2.893 -6.153 1.00 91.25 94 HIS A C 1
ATOM 712 O O . HIS A 1 94 ? 13.526 -2.177 -5.671 1.00 91.25 94 HIS A O 1
ATOM 718 N N . LEU A 1 95 ? 12.829 -4.209 -6.296 1.00 87.00 95 LEU A N 1
ATOM 719 C CA . LEU A 1 95 ? 14.045 -4.905 -5.848 1.00 87.00 95 LEU A CA 1
ATOM 720 C C . LEU A 1 95 ? 15.079 -5.014 -6.973 1.00 87.00 95 LEU A C 1
ATOM 722 O O . LEU A 1 95 ? 16.259 -4.732 -6.781 1.00 87.00 95 LEU A O 1
ATOM 726 N N . ASP A 1 96 ? 14.626 -5.411 -8.161 1.00 79.56 96 ASP A N 1
ATOM 727 C CA . ASP A 1 96 ? 15.414 -5.515 -9.391 1.00 79.56 96 ASP A CA 1
ATOM 728 C C . ASP A 1 96 ? 14.495 -5.320 -10.606 1.00 79.56 96 ASP A C 1
ATOM 730 O O . ASP A 1 96 ? 13.306 -5.118 -10.426 1.00 79.56 96 ASP A O 1
ATOM 734 N N . LYS A 1 97 ? 14.985 -5.427 -11.850 1.00 69.69 97 LYS A N 1
ATOM 735 C CA . LYS A 1 97 ? 14.186 -5.178 -13.074 1.00 69.69 97 LYS A CA 1
ATOM 736 C C . LYS A 1 97 ? 12.885 -5.992 -13.217 1.00 69.69 97 LYS A C 1
ATOM 738 O O . LYS A 1 97 ? 12.115 -5.685 -14.122 1.00 69.69 97 LYS A O 1
ATOM 743 N N . LYS A 1 98 ? 12.673 -7.057 -12.442 1.00 77.06 98 LYS A N 1
ATOM 744 C CA . LYS A 1 98 ? 11.529 -7.972 -12.586 1.00 77.06 98 LYS A CA 1
ATOM 745 C C . LYS A 1 98 ? 10.796 -8.251 -11.276 1.00 77.06 98 LYS A C 1
ATOM 747 O O . LYS A 1 98 ? 9.703 -8.812 -11.328 1.00 77.06 98 LYS A O 1
ATOM 752 N N . ALA A 1 99 ? 11.377 -7.888 -10.140 1.00 87.62 99 ALA A N 1
ATOM 753 C CA . ALA A 1 99 ? 10.841 -8.174 -8.825 1.00 87.62 99 ALA A CA 1
ATOM 754 C C . ALA A 1 99 ? 10.546 -6.894 -8.046 1.00 87.62 99 ALA A C 1
ATOM 756 O O . ALA A 1 99 ? 11.312 -5.929 -8.037 1.00 87.62 99 ALA A O 1
ATOM 757 N N . TRP A 1 100 ? 9.444 -6.940 -7.316 1.00 92.31 100 TRP A N 1
ATOM 758 C CA . TRP A 1 100 ? 9.062 -5.948 -6.328 1.00 92.31 100 TRP A CA 1
ATOM 759 C C . TRP A 1 100 ? 8.559 -6.667 -5.078 1.00 92.31 100 TRP A C 1
ATOM 761 O O . TRP A 1 100 ? 8.185 -7.840 -5.130 1.00 92.31 100 TRP A O 1
ATOM 771 N N . ALA A 1 101 ? 8.559 -5.966 -3.951 1.00 94.19 101 ALA A N 1
ATOM 772 C CA . ALA A 1 101 ? 7.992 -6.449 -2.702 1.00 94.19 101 ALA A CA 1
ATOM 773 C C . ALA A 1 101 ? 6.980 -5.446 -2.154 1.00 94.19 101 ALA A C 1
ATOM 775 O O . ALA A 1 101 ? 7.134 -4.235 -2.313 1.00 94.19 101 ALA A O 1
ATOM 776 N N . LEU A 1 102 ? 5.953 -5.976 -1.493 1.00 93.44 102 LEU A N 1
ATOM 777 C CA . LEU A 1 102 ? 4.984 -5.217 -0.717 1.00 93.44 102 LEU A CA 1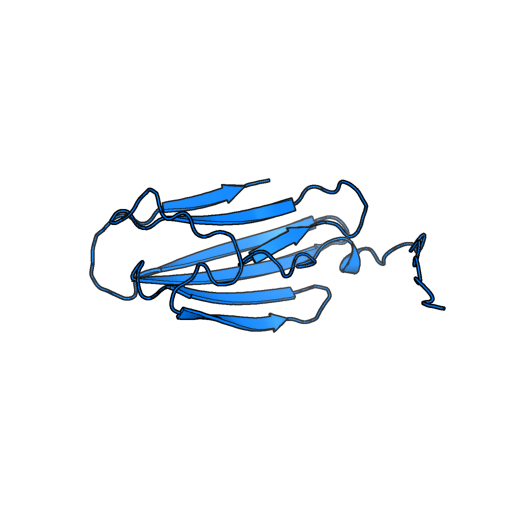
ATOM 778 C C . LEU A 1 102 ? 5.048 -5.699 0.731 1.00 93.44 102 LEU A C 1
ATOM 780 O O . LEU A 1 102 ? 4.886 -6.887 1.004 1.00 93.44 102 LEU A O 1
ATOM 784 N N . ARG A 1 103 ? 5.273 -4.771 1.655 1.00 93.75 103 ARG A N 1
ATOM 785 C CA . ARG A 1 103 ? 5.166 -4.992 3.095 1.00 93.75 103 ARG A CA 1
ATOM 786 C C . ARG A 1 103 ? 3.954 -4.235 3.610 1.00 93.75 103 ARG A C 1
ATOM 788 O O . ARG A 1 103 ? 3.860 -3.030 3.389 1.00 93.75 103 ARG A O 1
ATOM 795 N N . LEU A 1 104 ? 3.076 -4.930 4.326 1.00 91.06 104 LEU A N 1
ATOM 796 C CA . LEU A 1 104 ? 2.003 -4.308 5.093 1.00 91.06 104 LEU A CA 1
ATOM 797 C C . LEU A 1 104 ? 2.280 -4.458 6.581 1.00 91.06 104 LEU A C 1
ATOM 799 O O . LEU A 1 104 ? 2.634 -5.540 7.048 1.00 91.06 104 LEU A O 1
ATOM 803 N N . GLU A 1 105 ? 2.093 -3.375 7.318 1.00 91.25 105 GLU A N 1
ATOM 804 C CA . GLU A 1 105 ? 2.199 -3.359 8.772 1.00 91.25 105 GLU A CA 1
ATOM 805 C C . GLU A 1 105 ? 0.950 -2.707 9.343 1.00 91.25 105 GLU A C 1
ATOM 807 O O . GLU A 1 105 ? 0.696 -1.528 9.102 1.00 91.25 105 GLU A O 1
ATOM 812 N N . GLY A 1 106 ? 0.165 -3.483 10.086 1.00 87.69 106 GLY A N 1
ATOM 813 C CA . GLY A 1 106 ? -0.987 -2.986 10.822 1.00 87.69 106 GLY A CA 1
ATOM 814 C C . GLY A 1 106 ? -0.615 -2.713 12.274 1.00 87.69 106 GLY A C 1
ATOM 815 O O . GLY A 1 106 ? -0.125 -3.603 12.966 1.00 87.69 106 GLY A O 1
ATOM 816 N N . THR A 1 107 ? -0.898 -1.505 12.749 1.00 88.69 107 THR A N 1
ATOM 817 C CA . THR A 1 107 ? -0.787 -1.141 14.164 1.00 88.69 107 THR A CA 1
ATOM 818 C C . THR A 1 107 ? -2.171 -0.803 14.697 1.00 88.69 107 THR A C 1
ATOM 820 O O . THR A 1 107 ? -2.881 0.016 14.112 1.00 88.69 107 THR A O 1
ATOM 823 N N . SER A 1 108 ? -2.557 -1.405 15.822 1.00 86.69 108 SER A N 1
ATOM 824 C CA . SER A 1 108 ? -3.779 -1.004 16.523 1.00 86.69 108 SER A CA 1
ATOM 825 C C . SER A 1 108 ? -3.585 0.364 17.178 1.00 86.69 108 SER A C 1
ATOM 827 O O . SER A 1 108 ? -2.576 0.599 17.845 1.00 86.69 108 SER A O 1
ATOM 829 N N . LYS A 1 109 ? -4.556 1.268 17.019 1.00 81.56 109 LYS A N 1
ATOM 830 C CA . LYS A 1 109 ? -4.555 2.577 17.696 1.00 81.56 109 LYS A CA 1
ATOM 831 C C . LYS A 1 109 ? -4.972 2.484 19.161 1.00 81.56 109 LYS A C 1
ATOM 833 O O . LYS A 1 109 ? -4.621 3.352 19.952 1.00 81.56 109 LYS A O 1
ATOM 838 N N . ASN A 1 110 ? -5.704 1.431 19.517 1.00 76.19 110 ASN A N 1
ATOM 839 C CA . ASN A 1 110 ? -6.228 1.208 20.859 1.00 76.19 110 ASN A CA 1
ATOM 840 C C . ASN A 1 110 ? -5.681 -0.105 21.431 1.00 76.19 110 ASN A C 1
ATOM 842 O O . ASN A 1 110 ? -5.390 -1.039 20.687 1.00 76.19 110 ASN A O 1
ATOM 846 N N . LEU A 1 111 ? -5.665 -0.242 22.759 1.00 67.19 111 LEU A N 1
ATOM 847 C CA . LEU A 1 111 ? -5.484 -1.537 23.444 1.00 67.19 111 LEU A CA 1
ATOM 848 C C . LEU A 1 111 ? -6.707 -2.472 23.273 1.00 67.19 111 LEU A C 1
ATOM 850 O O . LEU A 1 111 ? -6.924 -3.378 24.071 1.00 67.19 111 LEU A O 1
ATOM 854 N N . ASP A 1 112 ? -7.543 -2.215 22.264 1.00 65.69 112 ASP A N 1
ATOM 855 C CA . ASP A 1 112 ? -8.677 -3.050 21.899 1.00 65.69 112 ASP A CA 1
ATOM 856 C C . ASP A 1 112 ? -8.120 -4.339 21.277 1.00 65.69 112 ASP A C 1
ATOM 858 O O . ASP A 1 112 ? -7.534 -4.315 20.197 1.00 65.69 112 ASP A O 1
ATOM 862 N N . TYR A 1 113 ? -8.284 -5.455 21.989 1.00 65.69 113 TYR A N 1
ATOM 863 C CA . TYR A 1 113 ? -7.854 -6.793 21.570 1.00 65.69 113 TYR A CA 1
ATOM 864 C C . TYR A 1 113 ? -8.774 -7.413 20.503 1.00 65.69 113 TYR A C 1
ATOM 866 O O . TYR A 1 113 ? -8.690 -8.613 20.247 1.00 65.69 113 TYR A O 1
ATOM 874 N N . SER A 1 114 ? -9.686 -6.639 19.903 1.00 69.88 114 SER A N 1
ATOM 875 C CA . SER A 1 114 ? -10.500 -7.128 18.790 1.00 69.88 114 SER A CA 1
ATOM 876 C C . SER A 1 114 ? -9.630 -7.534 17.605 1.00 69.88 114 SER A C 1
ATOM 878 O O . SER A 1 114 ? -8.759 -6.788 17.157 1.00 69.88 114 SER A O 1
ATOM 880 N N . GLU A 1 115 ? -9.911 -8.720 17.073 1.00 73.75 115 GLU A N 1
ATOM 881 C CA . GLU A 1 115 ? -9.273 -9.232 15.869 1.00 73.75 115 GLU A CA 1
ATOM 882 C C . GLU A 1 115 ? -9.516 -8.272 14.696 1.00 73.75 115 GLU A C 1
ATOM 884 O O . GLU A 1 115 ? -10.616 -7.724 14.528 1.00 73.75 115 GLU A O 1
ATOM 889 N N . LYS A 1 116 ? -8.466 -8.034 13.910 1.00 75.00 116 LYS A N 1
ATOM 890 C CA . LYS A 1 116 ? -8.489 -7.225 12.691 1.00 75.00 116 LYS A CA 1
ATOM 891 C C . LYS A 1 116 ? -8.018 -8.116 11.558 1.00 75.00 116 LYS A C 1
ATOM 893 O O . LYS A 1 116 ? -6.943 -8.703 11.658 1.00 75.00 116 LYS A O 1
ATOM 898 N N . GLU A 1 117 ? -8.813 -8.204 10.503 1.00 80.00 117 GLU A N 1
ATOM 899 C CA . G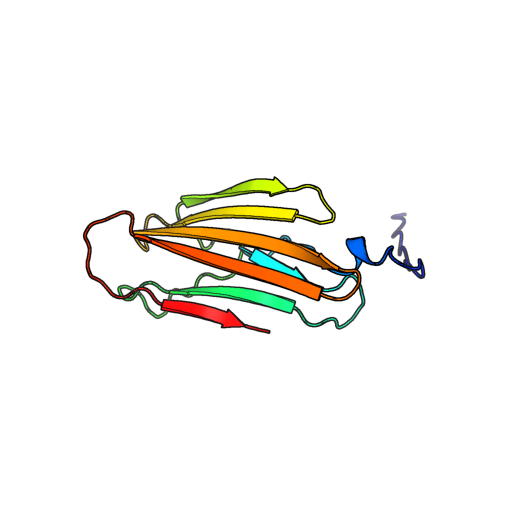LU A 1 117 ? -8.454 -8.990 9.331 1.00 80.00 117 GLU A CA 1
ATOM 900 C C . GLU A 1 117 ? -7.867 -8.067 8.267 1.00 80.00 117 GLU A C 1
ATOM 902 O O . GLU A 1 117 ? -8.505 -7.097 7.851 1.00 80.00 117 GLU A O 1
ATOM 907 N N . LEU A 1 118 ? -6.643 -8.380 7.847 1.00 79.38 118 LEU A N 1
ATOM 908 C CA . LEU A 1 118 ? -5.983 -7.760 6.709 1.00 79.38 118 LEU A CA 1
ATOM 909 C C . LEU A 1 118 ? -5.859 -8.807 5.605 1.00 79.38 118 LEU A C 1
ATOM 911 O O . LEU A 1 118 ? -5.225 -9.846 5.800 1.00 79.38 118 LEU A O 1
ATOM 915 N N . SER A 1 119 ? -6.442 -8.514 4.451 1.00 79.69 119 SER A N 1
ATOM 916 C CA . SER A 1 119 ? -6.560 -9.439 3.330 1.00 79.69 119 SER A CA 1
ATOM 917 C C . SER A 1 119 ? -5.843 -8.875 2.100 1.00 79.69 119 SER A C 1
ATOM 919 O O . SER A 1 119 ? -5.774 -7.664 1.872 1.00 79.69 119 SER A O 1
ATOM 921 N N . PHE A 1 120 ? -5.310 -9.774 1.278 1.00 79.62 120 PHE A N 1
ATOM 922 C CA . PHE A 1 120 ? -4.652 -9.448 0.015 1.00 79.62 120 PHE A CA 1
ATOM 923 C C . PHE A 1 120 ? -5.433 -10.078 -1.132 1.00 79.62 120 PHE A C 1
ATOM 925 O O . PHE A 1 120 ? -5.938 -11.194 -0.992 1.00 79.62 120 PHE A O 1
ATOM 932 N N . TYR A 1 121 ? -5.490 -9.393 -2.270 1.00 79.12 121 TYR A N 1
ATOM 933 C CA . TYR A 1 121 ? -6.060 -9.936 -3.501 1.00 79.12 121 TYR A CA 1
ATOM 934 C C . TYR A 1 121 ? -5.139 -9.666 -4.694 1.00 79.12 121 TYR A C 1
ATOM 936 O O . TYR A 1 121 ? -4.317 -8.746 -4.658 1.00 79.12 121 TYR A O 1
ATOM 944 N N . VAL A 1 122 ? -5.262 -10.508 -5.724 1.00 78.38 122 VAL A N 1
ATOM 945 C CA . VAL A 1 122 ? -4.465 -10.508 -6.964 1.00 78.38 122 VAL A CA 1
ATOM 946 C C . VAL A 1 122 ? -5.391 -10.600 -8.168 1.00 78.38 122 VAL A C 1
ATOM 948 O O . VAL A 1 122 ? -6.394 -11.340 -8.046 1.00 78.38 122 VAL A O 1
#

Solvent-accessible surface area (backbone atoms only — not comparable to full-atom values): 7185 Å² total; per-residue (Å²): 139,82,87,79,81,80,79,78,77,86,61,85,60,55,52,58,56,32,47,42,71,79,46,83,64,34,64,48,34,40,29,44,80,52,86,95,47,69,46,40,34,46,34,35,33,29,69,93,42,69,89,52,67,30,41,40,62,78,55,47,74,40,66,68,48,68,82,42,70,71,90,41,49,43,36,32,36,39,38,29,22,64,84,67,33,36,35,38,39,42,36,39,38,57,75,54,74,87,44,65,51,78,48,79,45,81,43,68,76,51,97,66,84,68,69,70,52,79,46,76,50,105

Sequence (122 aa):
LALLFFVLSGDVVKGELQWGTYNPGSVFSVRARVPDSPMVGIAWASSKKQQDIRSGVGDASGPTFFRYHDGATFANEVITDEEAGVVVNATWVHLDKKAWALRLEGTSKNLDYSEKELSFYV

InterPro domains:
  IPR031631 Glycosyl hydrolase family 63, N-terminal [PF16923] (17-120)
  IPR038518 Glycosyl hydrolase family 63, N-terminal domain superfamily [G3DSA:2.70.98.110] (11-122)

Nearest PDB structures (foldseek):
  5tih-assembly1_A  TM=3.380E-01  e=4.033E-01  Plasmodium falciparum 3D7
  7pi2-assembly4_J  TM=3.507E-01  e=1.151E+00  Plasmodium falciparum 3D7
  7pi2-assembly3_G  TM=3.488E-01  e=1.891E+00  Plasmodium falciparum 3D7
  3pqu-assembly1_A  TM=2.693E-01  e=9.228E-01  Actinobacillus suis
  4o3w-assembly2_B  TM=2.779E-01  e=1.693E+00  Actinobacillus suis

Foldseek 3Di:
DDDDDPPPPPDPQQLQLQKDQPDLFWLGWIFGPDPPTDIKFKWKDAPVCRVLIHTTPPSAPDDWDWPDDPNTFKTWIWGHHVPSQKIKIWIKGDDDSHDIDIDIDIDGNDPPPGDIDMDMDD

Mean predicted aligned error: 7.97 Å

pLDDT: mean 81.46, std 16.89, range [25.69, 96.88]

Organism: NCBI:txid101924